Protein AF-A0A699JWP0-F1 (afdb_monomer)

Solvent-accessible surface area (backbone atoms only — not comparable to full-atom values): 8659 Å² total; per-residue (Å²): 135,82,83,77,82,77,81,66,91,82,67,43,68,72,47,62,58,72,50,73,49,65,47,101,84,66,49,80,44,78,50,69,56,70,77,42,72,46,79,80,71,81,72,71,51,63,46,48,42,80,78,42,78,66,90,86,49,74,76,39,78,45,62,34,33,34,37,40,42,71,63,50,96,63,89,74,68,65,31,35,47,49,54,63,52,99,86,53,94,68,84,60,68,75,56,58,63,45,81,43,80,45,81,46,63,41,92,61,88,76,94,69,72,56,68,57,51,35,41,34,36,76,84,77,73,40,77,43,86,40,57,72,84,78

Nearest PDB structures (foldseek):
  5jpm-assembly1_B  TM=4.748E-01  e=1.260E-01  Homo sapiens
  5jpn-assembly1_B  TM=4.583E-01  e=6.390E-02  Homo sapiens
  7b2m-assembly1_B  TM=4.921E-01  e=1.636E-01  Homo sapiens
  6ysq-assembly2_D  TM=4.053E-01  e=1.196E-01  Homo sapiens
  5jtw-assembly2_E  TM=4.517E-01  e=3.400E-01  Homo sapiens

Foldseek 3Di:
DDDDDPPDDPQQFPDKDKDWDADPVRDIDIDIDDTDGHDPDPPPQKAKDFPDDPDADAQDKDKTKIWIDGPDPDDADWKWKFAPDPDDRDTDTGGDTDIDIDIDHHHDDDDDWDARIWIARPVVRDIDRHDDTD

Sequence (134 aa):
MSPRPTKAEGNNFLGKLQITWHTNLGEPGRLQTQQIICNPRMKKEIDLKAVQVPPVILEKPFSVQLSLTNLTEKTLRPFEVWLSLSDSNEEKAVMISGLQRMNMISARLGIQKISGISVFDTMEQKTYDMLPDL

Mean predicted aligned error: 14.79 Å

pLDDT: mean 70.9, std 15.44, range [33.91, 93.94]

Structure (mmCIF, N/CA/C/O backbone):
data_AF-A0A699JWP0-F1
#
_entry.id   AF-A0A699JWP0-F1
#
loop_
_atom_site.group_PDB
_atom_site.id
_atom_site.type_symbol
_atom_site.label_atom_id
_atom_site.label_alt_id
_atom_site.label_comp_id
_atom_site.label_asym_id
_atom_site.label_entity_id
_atom_site.label_seq_id
_atom_site.pdbx_PDB_ins_code
_atom_site.Cartn_x
_atom_site.Cartn_y
_atom_site.Cartn_z
_atom_site.occupancy
_atom_site.B_iso_or_equiv
_atom_site.auth_seq_id
_atom_site.auth_comp_id
_atom_site.auth_asym_id
_atom_site.auth_atom_id
_atom_site.pdbx_PDB_model_num
ATOM 1 N N . MET A 1 1 ? -40.225 2.223 17.704 1.00 36.28 1 MET A N 1
ATOM 2 C CA . MET A 1 1 ? -39.030 1.950 16.875 1.00 36.28 1 MET A CA 1
ATOM 3 C C . MET A 1 1 ? -37.953 2.944 17.284 1.00 36.28 1 MET A C 1
ATOM 5 O O . MET A 1 1 ? -38.136 4.125 17.032 1.00 36.28 1 MET A O 1
ATOM 9 N N . SER A 1 2 ? -36.907 2.512 17.995 1.00 33.91 2 SER A N 1
ATOM 10 C CA . SER A 1 2 ? -35.801 3.413 18.365 1.00 33.91 2 SER A CA 1
ATOM 11 C C . SER A 1 2 ? -34.889 3.657 17.159 1.00 33.91 2 SER A C 1
ATOM 13 O O . SER A 1 2 ? -34.599 2.695 16.439 1.00 33.91 2 SER A O 1
ATOM 15 N N . PRO A 1 3 ? -34.421 4.895 16.923 1.00 39.25 3 PRO A N 1
ATOM 16 C CA . PRO A 1 3 ? -33.499 5.183 15.836 1.00 39.25 3 PRO A CA 1
ATOM 17 C C . PRO A 1 3 ? -32.140 4.534 16.126 1.00 39.25 3 PRO A C 1
ATOM 19 O O . PRO A 1 3 ? -31.611 4.619 17.236 1.00 39.25 3 PRO A O 1
ATOM 22 N N . ARG A 1 4 ? -31.577 3.854 15.121 1.00 35.81 4 ARG A N 1
ATOM 23 C CA . ARG A 1 4 ? -30.193 3.366 15.164 1.00 35.81 4 ARG A CA 1
ATOM 24 C C . ARG A 1 4 ? -29.263 4.585 15.160 1.00 35.81 4 ARG A C 1
ATOM 26 O O . ARG A 1 4 ? -29.455 5.446 14.304 1.00 35.81 4 ARG A O 1
ATOM 33 N N . PRO A 1 5 ? -28.265 4.677 16.053 1.00 40.25 5 PRO A N 1
ATOM 34 C CA . PRO A 1 5 ? -27.308 5.767 15.991 1.00 40.25 5 PRO A CA 1
ATOM 35 C C . PRO A 1 5 ? -26.426 5.585 14.754 1.00 40.25 5 PRO A C 1
ATOM 37 O O . PRO A 1 5 ? -25.629 4.650 14.662 1.00 40.25 5 PRO A O 1
ATOM 40 N N . THR A 1 6 ? -26.588 6.486 13.791 1.00 43.09 6 THR A N 1
ATOM 41 C CA . THR A 1 6 ? -25.628 6.737 12.719 1.00 43.09 6 THR A CA 1
ATOM 42 C C . THR A 1 6 ? -24.316 7.138 13.383 1.00 43.09 6 THR A C 1
ATOM 44 O O . THR A 1 6 ? -24.239 8.144 14.088 1.00 43.09 6 THR A O 1
ATOM 47 N N . LYS A 1 7 ? -23.295 6.293 13.235 1.00 44.38 7 LYS A N 1
ATOM 48 C CA . LYS A 1 7 ? -21.963 6.509 13.797 1.00 44.38 7 LYS A CA 1
ATOM 49 C C . LYS A 1 7 ? -21.383 7.779 13.171 1.00 44.38 7 LYS A C 1
ATOM 51 O O . LYS A 1 7 ? -21.047 7.779 11.994 1.00 44.38 7 LYS A O 1
ATOM 56 N N . ALA A 1 8 ? -21.322 8.850 13.958 1.00 44.53 8 ALA A N 1
ATOM 57 C CA . ALA A 1 8 ? -20.737 10.119 13.556 1.00 44.53 8 ALA A CA 1
ATOM 58 C C . ALA A 1 8 ? -19.242 9.930 13.2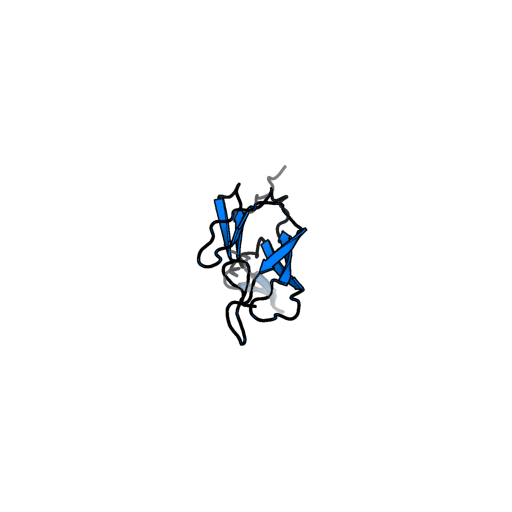51 1.00 44.53 8 ALA A C 1
ATOM 60 O O . ALA A 1 8 ? -18.465 9.527 14.123 1.00 44.53 8 ALA A O 1
ATOM 61 N N . GLU A 1 9 ? -18.853 10.210 12.010 1.00 52.75 9 GLU A N 1
ATOM 62 C CA . GLU A 1 9 ? -17.462 10.424 11.621 1.00 52.75 9 GLU A CA 1
ATOM 63 C C . GLU A 1 9 ? -16.921 11.616 12.420 1.00 52.75 9 GLU A C 1
ATOM 65 O O . GLU A 1 9 ? -17.407 12.735 12.290 1.00 52.75 9 GLU A O 1
ATOM 70 N N . GLY A 1 10 ? -15.958 11.361 13.310 1.00 51.34 10 GLY A N 1
ATOM 71 C CA . GLY A 1 10 ? -15.250 12.408 14.055 1.00 51.34 10 GLY A CA 1
ATOM 72 C C . GLY A 1 10 ? -15.068 12.154 15.551 1.00 51.34 10 GLY A C 1
ATOM 73 O O . GLY A 1 10 ? -14.246 12.822 16.172 1.00 51.34 10 GLY A O 1
ATOM 74 N N . ASN A 1 11 ? -15.765 11.183 16.155 1.00 56.22 11 ASN A N 1
ATOM 75 C CA . ASN A 1 11 ? -15.556 10.881 17.572 1.00 56.22 11 ASN A CA 1
ATOM 76 C C . ASN A 1 11 ? -14.536 9.746 17.753 1.00 56.22 11 ASN A C 1
ATOM 78 O O . ASN A 1 11 ? -14.872 8.569 17.637 1.00 56.22 11 ASN A O 1
ATOM 82 N N . ASN A 1 12 ? -13.293 10.106 18.081 1.00 66.75 12 ASN A N 1
ATOM 83 C CA . ASN A 1 12 ? -12.204 9.173 18.413 1.00 66.75 12 ASN A CA 1
ATOM 84 C C . ASN A 1 12 ? -12.432 8.427 19.746 1.00 66.75 12 ASN A C 1
ATOM 86 O O . ASN A 1 12 ? -11.575 7.676 20.202 1.00 66.75 12 ASN A O 1
ATOM 90 N N . PHE A 1 13 ? -13.574 8.626 20.4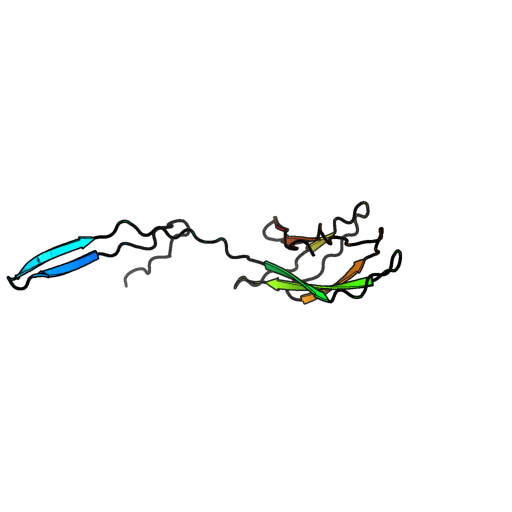02 1.00 76.75 13 PHE A N 1
ATOM 91 C CA . PHE A 1 13 ? -13.966 7.906 21.605 1.00 76.75 13 PHE A CA 1
ATOM 92 C C . PHE A 1 13 ? -14.346 6.453 21.282 1.00 76.75 13 PHE A C 1
ATOM 94 O O . PHE A 1 13 ? -15.395 6.184 20.697 1.00 76.75 13 PHE A O 1
ATOM 101 N N . LEU A 1 14 ? -13.508 5.503 21.702 1.00 77.31 14 LEU A N 1
ATOM 102 C CA . LEU A 1 14 ? -13.796 4.071 21.585 1.00 77.31 14 LEU A CA 1
ATOM 103 C C . LEU A 1 14 ? -14.715 3.582 22.712 1.00 77.31 14 LEU A C 1
ATOM 105 O O . LEU A 1 14 ? -15.502 2.660 22.515 1.00 77.31 14 LEU A O 1
ATOM 109 N N . GLY A 1 15 ? -14.620 4.195 23.894 1.00 81.44 15 GLY A N 1
ATOM 110 C CA . GLY A 1 15 ? -15.408 3.813 25.061 1.00 81.44 15 GLY A CA 1
ATOM 111 C C . GLY A 1 15 ? -14.707 4.108 26.383 1.00 81.44 15 GLY A C 1
ATOM 112 O O . GLY A 1 15 ? -13.636 4.708 26.433 1.00 81.44 15 GLY A O 1
ATOM 113 N N . LYS A 1 16 ? -15.316 3.656 27.478 1.00 88.44 16 LYS A N 1
ATOM 114 C CA . LYS A 1 16 ? -14.702 3.578 28.809 1.00 88.44 16 LYS A CA 1
ATOM 115 C C . LYS A 1 16 ? -15.089 2.244 29.433 1.00 88.44 16 LYS A C 1
ATOM 117 O O . LYS A 1 16 ? -16.237 1.824 29.288 1.00 88.44 16 LYS A O 1
ATOM 122 N N . LEU A 1 17 ? -14.160 1.589 30.120 1.00 87.38 17 LEU A N 1
ATOM 123 C CA . LEU A 1 17 ? -14.471 0.382 30.871 1.00 87.38 17 LEU A CA 1
ATOM 124 C C . LEU A 1 17 ? -14.928 0.786 32.271 1.00 87.38 17 LEU A C 1
ATOM 126 O O . LEU A 1 17 ? -14.276 1.578 32.954 1.00 87.38 17 LEU A O 1
ATOM 130 N N . GLN A 1 18 ? -16.063 0.246 32.693 1.00 91.19 18 GLN A N 1
ATOM 131 C CA . GLN A 1 18 ? -16.593 0.452 34.029 1.00 91.19 18 GLN A CA 1
ATOM 132 C C . GLN A 1 18 ? -16.964 -0.897 34.625 1.00 91.19 18 GLN A C 1
ATOM 134 O O . GLN A 1 18 ? -17.743 -1.643 34.040 1.00 91.19 18 GLN A O 1
ATOM 139 N N . ILE A 1 19 ? -16.409 -1.179 35.795 1.00 91.81 19 ILE A N 1
ATOM 140 C CA . ILE A 1 19 ? -16.622 -2.411 36.538 1.00 91.81 19 ILE A CA 1
ATOM 141 C C . ILE A 1 19 ? -17.283 -2.034 37.860 1.00 91.81 19 ILE A C 1
ATOM 143 O O . ILE A 1 19 ? -16.809 -1.146 38.569 1.00 91.81 19 ILE A O 1
ATOM 147 N N . THR A 1 20 ? -18.381 -2.705 38.181 1.00 92.06 20 THR A N 1
ATOM 148 C CA . THR A 1 20 ? -19.039 -2.642 39.488 1.00 92.06 20 THR A CA 1
ATOM 149 C C . THR A 1 20 ? -19.089 -4.043 40.062 1.00 92.06 20 THR A C 1
ATOM 151 O O . THR A 1 20 ? -19.472 -4.973 39.354 1.00 92.06 20 THR A O 1
ATOM 154 N N . TRP A 1 21 ? -18.716 -4.203 41.323 1.00 90.12 21 TRP A N 1
ATOM 155 C CA . TRP A 1 21 ? -18.767 -5.487 42.016 1.00 90.12 21 TRP A CA 1
ATOM 156 C C . TRP A 1 21 ? -19.302 -5.300 43.431 1.00 90.12 21 TRP A C 1
ATOM 158 O O . TRP A 1 21 ? -19.397 -4.178 43.919 1.00 90.12 21 TRP A O 1
ATOM 168 N N . HIS A 1 22 ? -19.629 -6.409 44.083 1.00 93.94 22 HIS A N 1
ATOM 169 C CA . HIS A 1 22 ? -19.888 -6.435 45.517 1.00 93.94 22 HIS A CA 1
ATOM 170 C C . HIS A 1 22 ? -18.716 -7.133 46.200 1.00 93.94 22 HIS A C 1
ATOM 172 O O . HIS A 1 22 ? -18.194 -8.122 45.680 1.00 93.94 22 HIS A O 1
ATOM 178 N N . THR A 1 23 ? -18.259 -6.598 47.326 1.00 84.62 23 THR A N 1
ATOM 179 C CA . THR A 1 23 ? -17.273 -7.283 48.166 1.00 84.62 23 THR A CA 1
ATOM 180 C C . THR A 1 23 ? -17.922 -8.481 48.863 1.00 84.62 23 THR A C 1
ATOM 182 O O . THR A 1 23 ? -19.145 -8.620 48.885 1.00 84.62 23 THR A O 1
ATOM 185 N N . ASN A 1 24 ? -17.116 -9.337 49.495 1.00 87.38 24 ASN A N 1
ATOM 186 C CA . ASN A 1 24 ? -17.622 -10.472 50.280 1.00 87.38 24 ASN A CA 1
ATOM 187 C C . ASN A 1 24 ? -18.532 -10.046 51.456 1.00 87.38 24 ASN A C 1
ATOM 189 O O . ASN A 1 24 ? -19.217 -10.889 52.024 1.00 87.38 24 ASN A O 1
ATOM 193 N N . LEU A 1 25 ? -18.542 -8.753 51.813 1.00 85.69 25 LEU A N 1
ATOM 194 C CA . LEU A 1 25 ? -19.403 -8.146 52.835 1.00 85.69 25 LEU A CA 1
ATOM 195 C C . LEU A 1 25 ? -20.589 -7.362 52.236 1.00 85.69 25 LEU A C 1
ATOM 197 O O . LEU A 1 25 ? -21.311 -6.688 52.962 1.00 85.69 25 LEU A O 1
ATOM 201 N N . GLY A 1 26 ? -20.805 -7.444 50.918 1.00 87.81 26 GLY A N 1
ATOM 202 C CA . GLY A 1 26 ? -21.933 -6.815 50.226 1.00 87.81 26 GLY A CA 1
ATOM 203 C C . GLY A 1 26 ? -21.745 -5.334 49.890 1.00 87.81 26 GLY A C 1
ATOM 204 O O . GLY A 1 26 ? -22.653 -4.725 49.329 1.00 87.81 26 GLY A O 1
ATOM 205 N N . GLU A 1 27 ? -20.583 -4.745 50.179 1.00 93.62 27 GLU A N 1
ATOM 206 C CA . GLU A 1 27 ? -20.323 -3.342 49.854 1.00 93.62 27 GLU A CA 1
ATOM 207 C C . GLU A 1 27 ? -20.100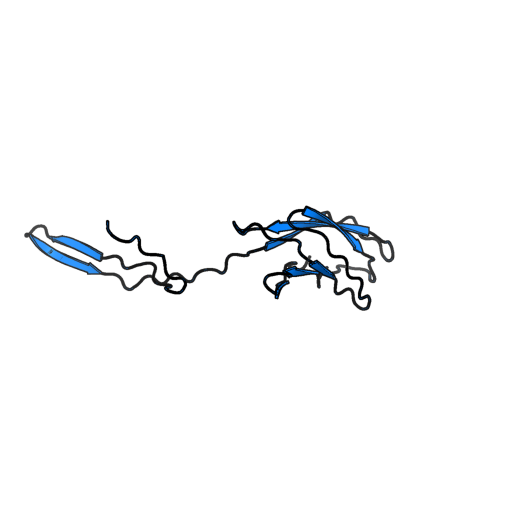 -3.160 48.344 1.00 93.62 27 GLU A C 1
ATOM 209 O O . GLU A 1 27 ? -19.349 -3.932 47.733 1.00 93.62 27 GLU A O 1
ATOM 214 N N . PRO A 1 28 ? -20.716 -2.145 47.717 1.00 91.88 28 PRO A N 1
ATOM 215 C CA . PRO A 1 28 ? -20.546 -1.893 46.296 1.00 91.88 28 PRO A CA 1
ATOM 216 C C . PRO A 1 28 ? -19.188 -1.238 46.003 1.00 91.88 28 PRO A C 1
ATOM 218 O O . PRO A 1 28 ? -18.891 -0.136 46.461 1.00 91.88 28 PRO A O 1
ATOM 221 N N . GLY A 1 29 ? -18.375 -1.896 45.177 1.00 90.69 29 GLY A N 1
ATOM 222 C CA . GLY A 1 29 ? -17.140 -1.363 44.605 1.00 90.69 29 GLY A CA 1
ATOM 223 C C . GLY A 1 29 ? -17.339 -0.885 43.165 1.00 90.69 29 GLY A C 1
ATOM 224 O O . GLY A 1 29 ? -18.125 -1.462 42.409 1.00 90.69 29 GLY A O 1
ATOM 225 N N . ARG A 1 30 ? -16.616 0.168 42.762 1.00 92.19 30 ARG A N 1
ATOM 226 C CA . ARG A 1 30 ? -16.656 0.709 41.395 1.00 92.19 30 ARG A CA 1
ATOM 227 C C . ARG A 1 30 ? -15.265 1.100 40.915 1.00 92.19 30 ARG A C 1
ATOM 229 O O . ARG A 1 30 ? -14.623 1.961 41.506 1.00 92.19 30 ARG A O 1
ATOM 236 N N . LEU A 1 31 ? -14.851 0.539 39.785 1.00 91.50 31 LEU A N 1
ATOM 237 C CA . LEU A 1 31 ? -13.645 0.940 39.066 1.00 91.50 31 LEU A CA 1
ATOM 238 C C . LEU A 1 31 ? -14.030 1.444 37.685 1.00 91.50 31 LEU A C 1
ATOM 240 O O . LEU A 1 31 ? -14.813 0.818 36.973 1.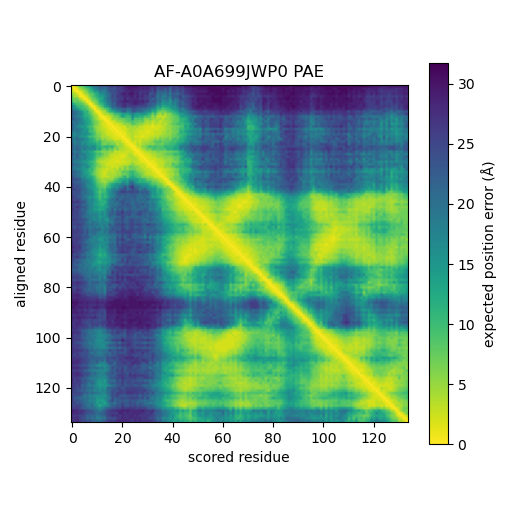00 91.50 31 LEU A O 1
ATOM 244 N N . GLN A 1 32 ? -13.485 2.591 37.302 1.00 91.19 32 GLN A N 1
ATOM 245 C CA . GLN A 1 32 ? -13.698 3.159 35.982 1.00 91.19 32 GLN A CA 1
ATOM 246 C C . GLN A 1 32 ? -12.352 3.521 35.374 1.00 91.19 32 GLN A C 1
ATOM 248 O O . GLN A 1 32 ? -11.528 4.160 36.024 1.00 91.19 32 GLN A O 1
ATOM 253 N N . THR A 1 33 ? -12.145 3.141 34.118 1.00 87.88 33 THR A N 1
ATOM 254 C CA . THR A 1 33 ? -10.989 3.604 33.355 1.00 87.88 33 THR A CA 1
ATOM 255 C C . THR A 1 33 ? -11.234 5.008 32.813 1.00 87.88 33 THR A C 1
ATOM 257 O O . THR A 1 33 ? -12.370 5.485 32.702 1.00 87.88 33 THR A O 1
ATOM 260 N N . GLN A 1 34 ? -10.151 5.663 32.405 1.00 88.12 34 GLN A N 1
ATOM 261 C CA . GLN A 1 34 ? -10.245 6.840 31.550 1.00 88.12 34 GLN A CA 1
ATOM 262 C C . GLN A 1 34 ? -10.821 6.464 30.173 1.00 88.12 34 GLN A C 1
ATOM 264 O O . GLN A 1 34 ? -10.978 5.282 29.840 1.00 88.12 34 GLN A O 1
ATOM 269 N N . GLN A 1 35 ? -11.182 7.484 29.394 1.00 85.56 35 GLN A N 1
ATOM 270 C CA . GLN A 1 35 ? -11.704 7.307 28.044 1.00 85.56 35 GLN A CA 1
ATOM 271 C C . GLN A 1 35 ? -10.628 6.692 27.146 1.00 85.56 35 GLN A C 1
ATOM 273 O O . GLN A 1 35 ? -9.505 7.185 27.079 1.00 85.56 35 GLN A O 1
ATOM 278 N N . ILE A 1 36 ? -10.981 5.619 26.445 1.00 82.38 36 ILE A N 1
ATOM 279 C CA . ILE A 1 36 ? -10.115 5.002 25.451 1.00 82.38 36 ILE A CA 1
ATOM 280 C C . ILE A 1 36 ? -10.299 5.788 24.161 1.00 82.38 36 ILE A C 1
ATOM 282 O O . ILE A 1 36 ? -11.380 5.786 23.566 1.00 82.38 36 ILE A O 1
ATOM 286 N N . ILE A 1 37 ? -9.242 6.476 23.750 1.00 81.44 37 ILE A N 1
ATOM 287 C CA . ILE A 1 37 ? -9.200 7.213 22.493 1.00 81.44 37 ILE A CA 1
ATOM 288 C C . ILE A 1 37 ? -8.606 6.277 21.439 1.00 81.44 37 ILE A C 1
ATOM 290 O O . ILE A 1 37 ? -7.507 5.751 21.606 1.00 81.44 37 ILE A O 1
ATOM 294 N N . CYS A 1 38 ? -9.350 6.031 20.367 1.00 69.88 38 CYS A N 1
ATOM 295 C CA . CYS A 1 38 ? -8.849 5.359 19.182 1.00 69.88 38 CYS A CA 1
ATOM 296 C C . CYS A 1 38 ? -8.395 6.425 18.194 1.00 69.88 38 CYS A C 1
ATOM 298 O O . CYS A 1 38 ? -9.212 7.209 17.720 1.00 69.88 38 CYS A O 1
ATOM 300 N N . ASN A 1 39 ? -7.109 6.434 17.854 1.00 70.19 39 ASN A N 1
ATOM 301 C CA . ASN A 1 39 ? -6.645 7.196 16.705 1.00 70.19 39 ASN A CA 1
ATOM 302 C C . ASN A 1 39 ? -6.994 6.374 15.462 1.00 70.19 39 ASN A C 1
ATOM 304 O O . ASN A 1 39 ? -6.383 5.314 15.269 1.00 70.19 39 ASN A O 1
ATOM 308 N N . PRO A 1 40 ? -7.959 6.802 14.628 1.00 60.75 40 PRO A N 1
ATOM 309 C CA . PRO A 1 40 ? -8.213 6.119 13.377 1.00 60.75 40 PRO A CA 1
ATOM 310 C C . PRO A 1 40 ? -6.932 6.210 12.555 1.00 60.75 40 PRO A C 1
ATOM 312 O O . PRO A 1 40 ? -6.523 7.283 12.116 1.00 60.75 40 PRO A O 1
ATOM 315 N N . ARG A 1 41 ? -6.253 5.073 12.377 1.00 60.38 41 ARG A N 1
ATOM 316 C CA . ARG A 1 41 ? -5.201 4.988 11.369 1.00 60.38 41 ARG A CA 1
ATOM 317 C C . ARG A 1 41 ? -5.897 5.230 10.041 1.00 60.38 41 ARG A C 1
ATOM 319 O O . ARG A 1 41 ? -6.838 4.502 9.720 1.00 60.38 41 ARG A O 1
ATOM 326 N N . MET A 1 42 ? -5.468 6.256 9.310 1.00 59.78 42 MET A N 1
ATOM 327 C CA . MET A 1 42 ? -5.928 6.469 7.944 1.00 59.78 42 MET A CA 1
ATOM 328 C C . MET A 1 42 ? -5.738 5.153 7.195 1.00 59.78 42 MET A C 1
ATOM 330 O O . MET A 1 42 ? -4.620 4.643 7.092 1.00 59.78 42 MET A O 1
ATOM 334 N N . LYS A 1 43 ? -6.843 4.540 6.769 1.00 65.69 43 LYS A N 1
ATOM 335 C CA . LYS A 1 43 ? -6.763 3.326 5.965 1.00 65.69 43 LYS A CA 1
ATOM 336 C C . LYS A 1 43 ? -6.127 3.729 4.641 1.00 65.69 43 LYS A C 1
ATOM 338 O O . LYS A 1 43 ? -6.580 4.686 4.022 1.00 65.69 43 LYS A O 1
ATOM 343 N N . LYS A 1 44 ? -5.072 3.024 4.224 1.00 73.06 44 LYS A N 1
ATOM 344 C CA . LYS A 1 44 ? -4.529 3.165 2.870 1.00 73.06 44 LYS A CA 1
ATOM 345 C C . LYS A 1 44 ? -5.662 2.812 1.906 1.00 73.06 44 LYS A C 1
ATOM 347 O O . LYS A 1 44 ? -6.165 1.696 1.959 1.00 73.06 44 LYS A O 1
ATOM 352 N N . GLU A 1 45 ? -6.111 3.779 1.116 1.00 76.81 45 GLU A N 1
ATOM 353 C CA . GLU A 1 45 ? -7.284 3.625 0.243 1.00 76.81 45 GLU A CA 1
ATOM 354 C C . GLU A 1 45 ? -6.930 2.879 -1.047 1.00 76.81 45 GLU A C 1
ATOM 356 O O . GLU A 1 45 ? -7.728 2.100 -1.561 1.00 76.81 45 GLU A O 1
ATOM 361 N N . ILE A 1 46 ? -5.711 3.068 -1.546 1.00 77.94 46 ILE A N 1
ATOM 362 C CA . ILE A 1 46 ? -5.239 2.470 -2.791 1.00 77.94 46 ILE A CA 1
ATOM 363 C C . ILE A 1 46 ? -3.783 2.033 -2.608 1.00 77.94 46 ILE A C 1
ATOM 365 O O . ILE A 1 46 ? -3.010 2.683 -1.903 1.00 77.94 46 ILE A O 1
ATOM 369 N N . ASP A 1 47 ? -3.413 0.907 -3.209 1.00 80.25 47 ASP A N 1
ATOM 370 C CA . ASP A 1 47 ? -2.089 0.298 -3.131 1.00 80.25 47 ASP A CA 1
ATOM 371 C C . ASP A 1 47 ? -1.523 0.059 -4.533 1.00 80.25 47 ASP A C 1
ATOM 373 O O . ASP A 1 47 ? -2.113 -0.676 -5.319 1.00 80.25 47 ASP A O 1
ATOM 377 N N . LEU A 1 48 ? -0.376 0.664 -4.844 1.00 78.19 48 LEU A N 1
ATOM 378 C CA . LEU A 1 48 ? 0.363 0.437 -6.084 1.00 78.19 48 LEU A CA 1
ATOM 379 C C . LEU A 1 48 ? 1.636 -0.353 -5.776 1.00 78.19 48 LEU A C 1
ATOM 381 O O . LEU A 1 48 ? 2.401 0.018 -4.887 1.00 78.19 48 LEU A O 1
ATOM 385 N N . LYS A 1 49 ? 1.876 -1.438 -6.513 1.00 80.00 49 LYS A N 1
ATOM 386 C CA . LYS A 1 49 ? 3.045 -2.309 -6.323 1.00 80.00 49 LYS A CA 1
ATOM 387 C C . LYS A 1 49 ? 3.709 -2.653 -7.644 1.00 80.00 49 LYS A C 1
ATOM 389 O O . LYS A 1 49 ? 3.018 -2.971 -8.607 1.00 80.00 49 LYS A O 1
ATOM 394 N N . ALA A 1 50 ? 5.038 -2.687 -7.669 1.00 80.94 50 ALA A N 1
ATOM 395 C CA . ALA A 1 50 ? 5.771 -3.325 -8.755 1.00 80.94 50 ALA A CA 1
ATOM 396 C C . ALA A 1 50 ? 5.707 -4.848 -8.585 1.00 80.94 50 ALA A C 1
ATOM 398 O O . ALA A 1 50 ? 6.224 -5.401 -7.619 1.00 80.94 50 ALA A O 1
ATOM 399 N N . VAL A 1 51 ? 5.034 -5.521 -9.514 1.00 84.38 51 VAL A N 1
ATOM 400 C CA . VAL A 1 51 ? 4.887 -6.984 -9.525 1.00 84.38 51 VAL A CA 1
ATOM 401 C C . VAL A 1 51 ? 6.117 -7.636 -10.139 1.00 84.38 51 VAL A C 1
ATOM 403 O O . VAL A 1 51 ? 6.572 -8.678 -9.675 1.00 84.38 51 VAL A O 1
ATOM 406 N N . GLN A 1 52 ? 6.656 -7.025 -11.194 1.00 82.50 52 GLN A N 1
ATOM 407 C CA . GLN A 1 52 ? 7.796 -7.563 -11.918 1.00 82.50 52 GLN A CA 1
ATOM 408 C C . GLN A 1 52 ? 8.670 -6.434 -12.452 1.00 82.50 52 GLN A C 1
ATOM 410 O O . GLN A 1 52 ? 8.213 -5.612 -13.249 1.00 82.50 52 GLN A O 1
ATOM 415 N N . VAL A 1 53 ? 9.941 -6.451 -12.046 1.00 83.31 53 VAL A N 1
ATOM 416 C CA . VAL A 1 53 ? 10.999 -5.610 -12.608 1.00 83.31 53 VAL A CA 1
ATOM 417 C C . VAL A 1 53 ? 12.010 -6.528 -13.294 1.00 83.31 53 VAL A C 1
ATOM 419 O O . VAL A 1 53 ? 12.642 -7.341 -12.616 1.00 83.31 53 VAL A O 1
ATOM 422 N N . PRO A 1 54 ? 12.136 -6.478 -14.630 1.00 84.62 54 PRO A N 1
ATOM 423 C CA . PRO A 1 54 ? 13.136 -7.264 -15.342 1.00 84.62 54 PRO A CA 1
ATOM 424 C C . PRO A 1 54 ? 14.555 -6.733 -15.065 1.00 84.62 54 PRO A C 1
ATOM 426 O O . PRO A 1 54 ? 14.710 -5.585 -14.643 1.00 84.62 54 PRO A O 1
ATOM 429 N N . PRO A 1 55 ? 15.604 -7.529 -15.341 1.00 82.62 55 PRO A N 1
ATOM 430 C CA . PRO A 1 55 ? 16.983 -7.061 -15.263 1.00 82.62 55 PRO A CA 1
ATOM 431 C C . PRO A 1 55 ? 17.186 -5.827 -16.144 1.00 82.62 55 PRO A C 1
ATOM 433 O O . PRO A 1 55 ? 16.903 -5.847 -17.344 1.00 82.62 55 PRO A O 1
ATOM 436 N N . VAL A 1 56 ? 17.673 -4.752 -15.534 1.00 82.50 56 VAL A N 1
ATOM 437 C CA . VAL A 1 56 ? 17.838 -3.461 -16.195 1.00 82.50 56 VAL A CA 1
ATOM 438 C C . VAL A 1 56 ? 19.206 -3.399 -16.865 1.00 82.50 56 VAL A C 1
ATOM 440 O O . VAL A 1 56 ? 20.233 -3.613 -16.221 1.00 82.50 56 VAL A O 1
ATOM 443 N N . ILE A 1 57 ? 19.221 -3.091 -18.162 1.00 83.94 57 ILE A N 1
ATOM 444 C CA . ILE A 1 57 ? 20.443 -2.827 -18.927 1.00 83.94 57 ILE A CA 1
ATOM 445 C C . ILE A 1 57 ? 20.470 -1.335 -19.260 1.00 83.94 57 ILE A C 1
ATOM 447 O O . ILE A 1 57 ? 19.449 -0.765 -19.647 1.00 83.94 57 ILE A O 1
ATOM 451 N N . LEU A 1 58 ? 21.639 -0.711 -19.108 1.00 85.50 58 LEU A N 1
ATOM 452 C CA . LEU A 1 58 ? 21.849 0.702 -19.420 1.00 85.50 58 LEU A CA 1
ATOM 453 C C . LEU A 1 58 ? 21.379 1.027 -20.845 1.00 85.50 58 LEU A C 1
ATOM 455 O O . LEU A 1 58 ? 21.666 0.263 -21.768 1.00 85.50 58 LEU A O 1
ATOM 459 N N . GLU A 1 59 ? 20.652 2.140 -20.994 1.00 84.75 59 GLU A N 1
ATOM 460 C CA . GLU A 1 59 ? 20.154 2.659 -22.279 1.00 84.75 59 GLU A CA 1
ATOM 461 C C . GLU A 1 59 ? 19.269 1.689 -23.084 1.00 84.75 59 GLU A C 1
ATOM 463 O O . GLU A 1 59 ? 18.929 1.957 -24.236 1.00 84.75 59 GLU A O 1
ATOM 468 N N . LYS A 1 60 ? 18.827 0.577 -22.483 1.00 84.44 60 LYS A N 1
ATOM 469 C CA . LYS A 1 60 ? 17.858 -0.331 -23.099 1.00 84.44 60 LYS A CA 1
ATOM 470 C C . LYS A 1 60 ? 16.482 -0.158 -22.465 1.00 84.44 60 LYS A C 1
ATOM 472 O O . LYS A 1 60 ? 16.382 -0.123 -21.236 1.00 84.44 60 LYS A O 1
ATOM 477 N N . PRO A 1 61 ? 15.414 -0.089 -23.278 1.00 84.69 61 PRO A N 1
ATOM 478 C CA . PRO A 1 61 ? 14.063 -0.032 -22.756 1.00 84.69 61 PRO A CA 1
ATOM 479 C C . PRO A 1 61 ? 13.689 -1.357 -22.091 1.00 84.69 61 PRO A C 1
ATOM 481 O O . PRO A 1 61 ? 13.961 -2.437 -22.618 1.00 84.69 61 PRO A O 1
ATOM 484 N N . PHE A 1 62 ? 13.030 -1.266 -20.943 1.00 83.88 62 PHE A N 1
ATOM 485 C CA . PHE A 1 62 ? 12.496 -2.402 -20.208 1.00 83.88 62 PHE A CA 1
ATOM 486 C C . PHE A 1 62 ? 11.089 -2.092 -19.697 1.00 83.88 62 PHE A C 1
ATOM 488 O O . PHE A 1 62 ? 10.757 -0.943 -19.407 1.00 83.88 62 PHE A O 1
ATOM 495 N N . SER A 1 63 ? 10.248 -3.122 -19.601 1.00 84.56 63 SER A N 1
ATOM 496 C CA . SER A 1 63 ? 8.863 -2.975 -19.152 1.00 84.56 63 SER A CA 1
ATOM 497 C C . SER A 1 63 ? 8.706 -3.451 -17.711 1.00 84.56 63 SER A C 1
ATOM 499 O O . SER A 1 63 ? 8.938 -4.624 -17.422 1.00 84.56 63 SER A O 1
ATOM 501 N N . VAL A 1 64 ? 8.259 -2.570 -16.819 1.00 83.69 64 VAL A N 1
ATOM 502 C CA . VAL A 1 64 ? 7.868 -2.915 -15.447 1.00 83.69 64 VAL A CA 1
ATOM 503 C C . VAL A 1 64 ? 6.370 -3.158 -15.382 1.00 83.69 64 VAL A C 1
ATOM 505 O O . VAL A 1 64 ? 5.578 -2.438 -15.994 1.00 83.69 64 VAL A O 1
ATOM 508 N N . GLN A 1 65 ? 5.985 -4.197 -14.645 1.00 83.38 65 GLN A N 1
ATOM 509 C CA . GLN A 1 65 ? 4.588 -4.499 -14.365 1.00 83.38 65 GLN A CA 1
ATOM 510 C C . GLN A 1 65 ? 4.192 -3.917 -13.013 1.00 83.38 65 GLN A C 1
ATOM 512 O O . GLN A 1 65 ? 4.788 -4.254 -11.990 1.00 83.38 65 GLN A O 1
ATOM 517 N N . LEU A 1 66 ? 3.169 -3.071 -13.015 1.00 80.62 66 LEU A N 1
ATOM 518 C CA . LEU A 1 66 ? 2.607 -2.418 -11.842 1.00 80.62 66 LEU A CA 1
ATOM 519 C C . LEU A 1 66 ? 1.200 -2.963 -11.585 1.00 80.62 66 LEU A C 1
ATOM 521 O O . LEU A 1 66 ? 0.409 -3.081 -12.513 1.00 80.62 66 LEU A O 1
ATOM 525 N N . SER A 1 67 ? 0.874 -3.282 -10.338 1.00 81.81 67 SER A N 1
ATOM 526 C CA . SER A 1 67 ? -0.472 -3.666 -9.910 1.00 81.81 67 SER A CA 1
ATOM 527 C C . SER A 1 67 ? -1.050 -2.563 -9.046 1.00 81.81 67 SER A C 1
ATOM 529 O O . SER A 1 67 ? -0.501 -2.265 -7.985 1.00 81.81 67 SER A O 1
ATOM 531 N N . LEU A 1 68 ? -2.170 -1.999 -9.490 1.00 79.75 68 LEU A N 1
ATOM 532 C CA . LEU A 1 68 ? -2.974 -1.068 -8.709 1.00 79.75 68 LEU A CA 1
ATOM 533 C C . LEU A 1 68 ? -4.116 -1.837 -8.043 1.00 79.75 68 LEU A C 1
ATOM 535 O O . LEU A 1 68 ? -4.900 -2.487 -8.731 1.00 79.75 68 LEU A O 1
ATOM 539 N N . THR A 1 69 ? -4.236 -1.742 -6.725 1.00 78.38 69 THR A N 1
ATOM 540 C CA . THR A 1 69 ? -5.264 -2.420 -5.934 1.00 78.38 69 THR A CA 1
ATOM 541 C C . THR A 1 69 ? -6.055 -1.388 -5.149 1.00 78.38 69 THR A C 1
ATOM 543 O O . THR A 1 69 ? -5.505 -0.652 -4.333 1.00 78.38 69 THR A O 1
ATOM 546 N N . ASN A 1 70 ? -7.364 -1.353 -5.374 1.00 77.81 70 ASN A N 1
ATOM 547 C CA . ASN A 1 70 ? -8.283 -0.587 -4.545 1.00 77.81 70 ASN A CA 1
ATOM 548 C C . ASN A 1 70 ? -8.491 -1.322 -3.209 1.00 77.81 70 ASN A C 1
ATOM 550 O O . ASN A 1 70 ? -8.908 -2.479 -3.205 1.00 77.81 70 ASN A O 1
ATOM 554 N N . LEU A 1 71 ? 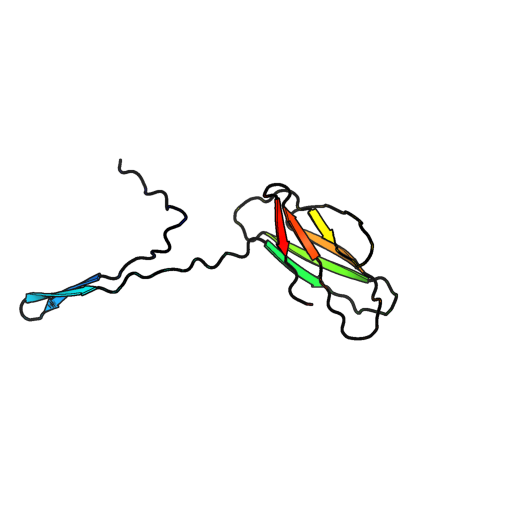-8.188 -0.661 -2.091 1.00 78.06 71 LEU A N 1
ATOM 555 C CA . LEU A 1 71 ? -8.365 -1.189 -0.733 1.00 78.06 71 LEU A CA 1
ATOM 556 C C . LEU A 1 71 ? -9.642 -0.667 -0.054 1.00 78.06 71 LEU A C 1
ATOM 558 O O . LEU A 1 71 ? -9.913 -0.997 1.103 1.00 78.06 71 LEU A O 1
ATOM 562 N N . THR A 1 72 ? -10.421 0.159 -0.747 1.00 71.56 72 THR A N 1
ATOM 563 C CA . THR A 1 72 ? -11.724 0.631 -0.281 1.00 71.56 72 THR A CA 1
ATOM 564 C C . THR A 1 72 ? -12.842 -0.314 -0.720 1.00 71.56 72 THR A C 1
ATOM 566 O O . THR A 1 72 ? -12.758 -0.988 -1.743 1.00 71.56 72 THR A O 1
ATOM 569 N N . GLU A 1 73 ? -13.939 -0.320 0.035 1.00 65.44 73 GLU A N 1
ATOM 570 C CA . GLU A 1 73 ? -15.179 -1.020 -0.337 1.00 65.44 73 GLU A CA 1
ATOM 571 C C . GLU A 1 73 ? -15.975 -0.259 -1.418 1.00 65.44 73 GLU A C 1
ATOM 573 O O . GLU A 1 73 ? -17.020 -0.720 -1.875 1.00 65.44 73 GLU A O 1
ATOM 578 N N . LYS A 1 74 ? -15.496 0.923 -1.831 1.00 68.38 74 LYS A N 1
ATOM 579 C CA . LYS A 1 74 ? -16.128 1.753 -2.855 1.00 68.38 74 LYS A CA 1
ATOM 580 C C . LYS A 1 74 ? -15.689 1.285 -4.240 1.00 68.38 74 LYS A C 1
ATOM 582 O O . LYS A 1 74 ? -14.512 1.017 -4.476 1.00 68.38 74 LYS A O 1
ATOM 587 N N . THR A 1 75 ? -16.614 1.259 -5.196 1.00 60.44 75 THR A N 1
ATOM 588 C CA . THR A 1 75 ? -16.270 1.117 -6.615 1.00 60.44 75 THR A CA 1
ATOM 589 C C . THR A 1 75 ? -15.636 2.416 -7.101 1.00 60.44 75 THR A C 1
ATOM 591 O O . THR A 1 75 ? -16.343 3.379 -7.401 1.00 60.44 75 THR A O 1
ATOM 594 N N . LEU A 1 76 ? -14.307 2.456 -7.151 1.00 62.25 76 LEU A N 1
ATOM 595 C CA . LEU A 1 76 ? -13.583 3.590 -7.715 1.00 62.25 76 LEU A CA 1
ATOM 596 C C . LEU A 1 76 ? -13.745 3.590 -9.252 1.00 62.25 76 LEU A C 1
ATOM 598 O O . LEU A 1 76 ? -13.844 2.528 -9.874 1.00 62.25 76 LEU A O 1
ATOM 602 N N . ARG A 1 77 ? -13.876 4.781 -9.849 1.00 62.41 77 ARG A N 1
ATOM 603 C CA . ARG A 1 77 ? -14.028 5.037 -11.302 1.00 62.41 77 ARG A CA 1
ATOM 604 C C . ARG A 1 77 ? -12.638 5.309 -11.933 1.00 62.41 77 ARG A C 1
ATOM 606 O O . ARG A 1 77 ? -11.671 5.355 -11.183 1.00 62.41 77 ARG A O 1
ATOM 613 N N . PRO A 1 78 ? -12.485 5.351 -13.279 1.00 63.12 78 PRO A N 1
ATOM 614 C CA . PRO A 1 78 ? -11.179 5.208 -13.936 1.00 63.12 78 PRO A CA 1
ATOM 615 C C . PRO A 1 78 ? -10.155 6.213 -13.400 1.00 63.12 78 PRO A C 1
ATOM 617 O O . PRO A 1 78 ? -10.424 7.409 -13.414 1.00 63.12 78 PRO A O 1
ATOM 620 N N . PHE A 1 79 ? -9.010 5.722 -12.923 1.00 63.75 79 PHE A N 1
ATOM 621 C CA . PHE A 1 79 ? -7.916 6.570 -12.453 1.00 63.75 79 PHE A CA 1
ATOM 622 C C . PHE A 1 79 ? -7.037 7.039 -13.606 1.00 63.75 79 PHE A C 1
ATOM 624 O O . PHE A 1 79 ? -6.840 6.312 -14.586 1.00 63.75 79 PHE A O 1
ATOM 631 N N . GLU A 1 80 ? -6.447 8.217 -13.432 1.00 59.25 80 GLU A N 1
ATOM 632 C CA . GLU A 1 80 ? -5.371 8.715 -14.282 1.00 59.25 80 GLU A CA 1
ATOM 633 C C . GLU A 1 80 ? -4.039 8.463 -13.573 1.00 59.25 80 GLU A C 1
ATOM 635 O O . GLU A 1 80 ? -3.884 8.763 -12.389 1.00 59.25 80 GLU A O 1
ATOM 640 N N . VAL A 1 81 ? -3.080 7.855 -14.271 1.00 57.81 81 VAL A N 1
ATOM 641 C CA . VAL A 1 81 ? -1.734 7.634 -13.732 1.00 57.81 81 VAL A CA 1
ATOM 642 C C . VAL A 1 81 ? -0.822 8.680 -14.345 1.00 57.81 81 VAL A C 1
ATOM 644 O O . VAL A 1 81 ? -0.674 8.725 -15.567 1.00 57.81 81 VAL A O 1
ATOM 647 N N . TRP A 1 82 ? -0.212 9.500 -13.493 1.00 53.69 82 TRP A N 1
ATOM 648 C CA . TRP A 1 82 ? 0.744 10.516 -13.913 1.00 53.69 82 TRP A CA 1
ATOM 649 C C . TRP A 1 82 ? 2.157 9.988 -13.715 1.00 53.69 82 TRP A C 1
ATOM 651 O O . TRP A 1 82 ? 2.483 9.377 -12.693 1.00 53.69 82 TRP A O 1
ATOM 661 N N . LEU A 1 83 ? 2.996 10.226 -14.717 1.00 51.75 83 LEU A N 1
ATOM 662 C CA . LEU A 1 83 ? 4.399 9.850 -14.699 1.00 51.75 83 LEU A CA 1
ATOM 663 C C . LEU A 1 83 ? 5.229 11.119 -14.802 1.00 51.75 83 LEU A C 1
ATOM 665 O O . LEU A 1 83 ? 5.361 11.692 -15.879 1.00 51.75 83 LEU A O 1
ATOM 669 N N . SER A 1 84 ? 5.823 11.548 -13.692 1.00 48.72 84 SER A N 1
ATOM 670 C CA . SER A 1 84 ? 6.852 12.582 -13.747 1.00 48.72 84 SER A CA 1
ATOM 671 C C . SER A 1 84 ? 8.196 11.918 -14.059 1.00 48.72 84 SER A C 1
ATOM 673 O O . SER A 1 84 ? 9.017 11.700 -13.165 1.00 48.72 84 SER A O 1
ATOM 675 N N . LEU A 1 85 ? 8.414 11.539 -15.322 1.00 47.44 85 LEU A N 1
ATOM 676 C CA . LEU A 1 85 ? 9.766 11.282 -15.818 1.00 47.44 85 LEU A CA 1
ATOM 677 C C . LEU A 1 85 ? 10.354 12.624 -16.243 1.00 47.44 85 LEU A C 1
ATOM 679 O O . LEU A 1 85 ? 9.652 13.427 -16.849 1.00 47.44 85 LEU A O 1
ATOM 683 N N . SER A 1 86 ? 11.615 12.863 -15.899 1.00 44.06 86 SER A N 1
ATOM 684 C CA . SER A 1 86 ? 12.226 14.183 -15.729 1.00 44.06 86 SER A CA 1
ATOM 685 C C . SER A 1 86 ? 12.172 15.186 -16.891 1.00 44.06 86 SER A C 1
ATOM 687 O O . SER A 1 86 ? 12.737 16.241 -16.683 1.00 44.06 86 SER A O 1
ATOM 689 N N . ASP A 1 87 ? 11.511 14.940 -18.031 1.00 40.16 87 ASP A N 1
ATOM 690 C CA . ASP A 1 87 ? 11.278 15.952 -19.085 1.00 40.16 87 ASP A CA 1
ATOM 691 C C . ASP A 1 87 ? 10.127 15.637 -20.086 1.00 40.16 87 ASP A C 1
ATOM 693 O O . ASP A 1 87 ? 10.028 16.296 -21.121 1.00 40.16 87 ASP A O 1
ATOM 697 N N . SER A 1 88 ? 9.228 14.664 -19.853 1.00 43.84 88 SER A N 1
ATOM 698 C CA . SER A 1 88 ? 8.183 14.327 -20.852 1.00 43.84 88 SER A CA 1
ATOM 699 C C . SER A 1 88 ? 6.769 14.254 -20.274 1.00 43.84 88 SER A C 1
ATOM 701 O O . SER A 1 88 ? 6.447 13.350 -19.505 1.00 43.84 88 SER A O 1
ATOM 703 N N . ASN A 1 89 ? 5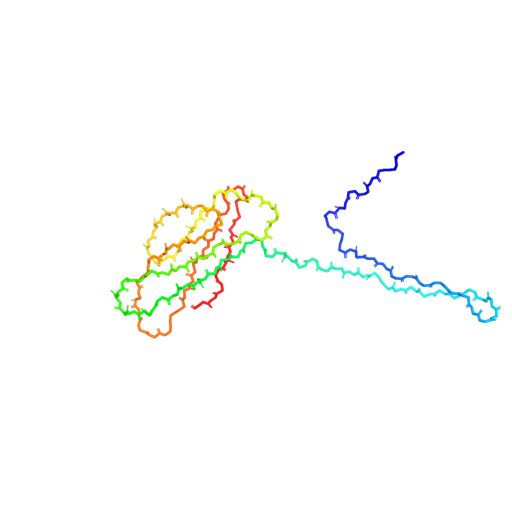.919 15.186 -20.712 1.00 42.66 89 ASN A N 1
ATOM 704 C CA . ASN A 1 89 ? 4.501 15.298 -20.368 1.00 42.66 89 ASN A CA 1
ATOM 705 C C . ASN A 1 89 ? 3.641 14.333 -21.213 1.00 42.66 89 ASN A C 1
ATOM 707 O O . ASN A 1 89 ? 2.819 14.772 -22.016 1.00 42.66 89 ASN A O 1
ATOM 711 N N . GLU A 1 90 ? 3.878 13.021 -21.106 1.00 44.69 90 GLU A N 1
ATOM 712 C CA . GLU A 1 90 ? 3.034 12.018 -21.769 1.00 44.69 90 GLU A CA 1
ATOM 713 C C . GLU A 1 90 ? 1.955 11.499 -20.814 1.00 44.69 90 GLU A C 1
ATOM 715 O O . GLU A 1 90 ? 2.202 10.708 -19.902 1.00 44.69 90 GLU A O 1
ATOM 720 N N . GLU A 1 91 ? 0.734 11.967 -21.053 1.00 43.56 91 GLU A N 1
ATOM 721 C CA . GLU A 1 91 ? -0.473 11.617 -20.313 1.00 43.56 91 GLU A CA 1
ATOM 722 C C . GLU A 1 91 ? -1.061 10.317 -20.875 1.00 43.56 91 GLU A C 1
ATOM 724 O O . GLU A 1 91 ? -1.462 10.244 -22.040 1.00 43.56 91 GLU A O 1
ATOM 729 N N . LYS A 1 92 ? -1.129 9.259 -20.059 1.00 45.78 92 LYS A N 1
ATOM 730 C CA . LYS A 1 92 ? -1.829 8.028 -20.444 1.00 45.78 92 LYS A CA 1
ATOM 731 C C . LYS A 1 92 ? -2.703 7.516 -19.306 1.00 45.78 92 LYS A C 1
ATOM 733 O O . LYS A 1 92 ? -2.263 6.780 -18.429 1.00 45.78 92 LYS A O 1
ATOM 738 N N . ALA A 1 93 ? -3.977 7.879 -19.372 1.00 41.56 93 ALA A N 1
ATOM 739 C CA . ALA A 1 93 ? -5.009 7.489 -18.423 1.00 41.56 93 ALA A CA 1
ATOM 740 C C . ALA A 1 93 ? -5.737 6.209 -18.856 1.00 41.56 93 ALA A C 1
ATOM 742 O O . ALA A 1 93 ? -6.510 6.265 -19.809 1.00 41.56 93 ALA A O 1
ATOM 743 N N . VAL A 1 94 ? -5.544 5.074 -18.160 1.00 46.12 94 VAL A N 1
ATOM 744 C CA . VAL A 1 94 ? -6.464 3.916 -18.246 1.00 46.12 94 VAL A CA 1
ATOM 745 C C . VAL A 1 94 ? -6.496 3.066 -16.949 1.00 46.12 94 VAL A C 1
ATOM 747 O O . VAL A 1 94 ? -5.570 2.313 -16.670 1.00 46.12 94 VAL A O 1
ATOM 750 N N . MET A 1 95 ? -7.662 3.115 -16.286 1.00 53.88 95 MET A N 1
ATOM 751 C CA . MET A 1 95 ? -8.410 2.109 -15.488 1.00 53.88 95 MET A CA 1
ATOM 752 C C . MET A 1 95 ? -7.978 1.612 -14.090 1.00 53.88 95 MET A C 1
ATOM 754 O O . MET A 1 95 ? -6.824 1.366 -13.759 1.00 53.88 95 MET A O 1
ATOM 758 N N . ILE A 1 96 ? -9.041 1.404 -13.292 1.00 56.91 96 ILE A N 1
ATOM 759 C CA . ILE A 1 96 ? -9.114 0.933 -11.902 1.00 56.91 96 ILE A CA 1
ATOM 760 C C . ILE A 1 96 ? -8.843 -0.559 -11.816 1.00 56.91 96 ILE A C 1
ATOM 762 O O . ILE A 1 96 ? -9.464 -1.340 -12.537 1.00 56.91 96 ILE A O 1
ATOM 766 N N . SER A 1 97 ? -8.015 -0.938 -10.845 1.00 59.72 97 SER A N 1
ATOM 767 C CA . SER A 1 97 ? -7.724 -2.319 -10.454 1.00 59.72 97 SER A CA 1
ATOM 768 C C . SER A 1 97 ? -7.239 -3.187 -11.611 1.00 59.72 97 SER A C 1
ATOM 770 O O . SER A 1 97 ? -8.018 -3.852 -12.292 1.00 59.72 97 SER A O 1
ATOM 772 N N . GLY A 1 98 ? -5.930 -3.186 -11.833 1.00 67.38 98 GLY A N 1
ATOM 773 C CA . GLY A 1 98 ? -5.363 -3.917 -12.950 1.00 67.38 98 GLY A CA 1
ATOM 774 C C . GLY A 1 98 ? -3.849 -3.945 -12.954 1.00 67.38 98 GLY A C 1
ATOM 775 O O . GLY A 1 98 ? -3.176 -3.219 -12.218 1.00 67.38 98 GLY A O 1
ATOM 776 N N . LEU A 1 99 ? -3.340 -4.825 -13.809 1.00 70.75 99 LEU A N 1
ATOM 777 C CA . LEU A 1 99 ? -1.927 -4.940 -14.107 1.00 70.75 99 LEU A CA 1
ATOM 778 C C . LEU A 1 99 ? -1.593 -4.007 -15.272 1.00 70.75 99 LEU A C 1
ATOM 780 O O . LEU A 1 99 ? -2.039 -4.227 -16.397 1.00 70.75 99 LEU A O 1
ATOM 784 N N . GLN A 1 100 ? -0.787 -2.991 -15.002 1.00 76.06 100 GLN A N 1
ATOM 785 C CA . GLN A 1 100 ? -0.314 -2.028 -15.983 1.00 76.06 100 GLN A CA 1
ATOM 786 C C . GLN A 1 100 ? 1.139 -2.318 -16.359 1.00 76.06 100 GLN A C 1
ATOM 788 O O . GLN A 1 100 ? 1.958 -2.675 -15.514 1.00 76.06 100 GLN A O 1
ATOM 793 N N . ARG A 1 101 ? 1.477 -2.144 -17.641 1.00 76.12 101 ARG A N 1
ATOM 794 C CA . ARG A 1 101 ? 2.865 -2.188 -18.122 1.00 76.12 101 ARG A CA 1
ATOM 795 C C . ARG A 1 101 ? 3.369 -0.778 -18.378 1.00 76.12 101 ARG A C 1
ATOM 797 O O . ARG A 1 101 ? 2.697 0.002 -19.051 1.00 76.12 101 ARG A O 1
ATOM 804 N N . MET A 1 102 ? 4.561 -0.489 -17.875 1.00 75.75 102 MET A N 1
ATOM 805 C CA . MET A 1 102 ? 5.241 0.787 -18.053 1.00 75.75 102 MET A CA 1
ATOM 806 C C . MET A 1 102 ? 6.619 0.553 -18.659 1.00 75.75 102 MET A C 1
ATOM 808 O O . MET A 1 102 ? 7.379 -0.268 -18.154 1.00 75.75 102 MET A O 1
ATOM 812 N N . ASN A 1 103 ? 6.933 1.266 -19.738 1.00 80.31 103 ASN A N 1
ATOM 813 C CA . ASN A 1 103 ? 8.239 1.196 -20.386 1.00 80.31 103 ASN A CA 1
ATOM 814 C C . ASN A 1 103 ? 9.154 2.267 -19.798 1.00 80.31 103 ASN A C 1
ATOM 816 O O . ASN A 1 103 ? 8.762 3.426 -19.703 1.00 80.31 103 ASN A O 1
ATOM 820 N N . MET A 1 104 ? 10.361 1.876 -19.409 1.00 79.19 104 MET A N 1
ATOM 821 C CA . MET A 1 104 ? 11.367 2.757 -18.824 1.00 79.19 104 MET A CA 1
ATOM 822 C C . MET A 1 104 ? 12.723 2.513 -19.471 1.00 79.19 104 MET A C 1
ATOM 824 O O . MET A 1 104 ? 12.980 1.431 -19.997 1.00 79.19 104 MET A O 1
ATOM 828 N N . ILE A 1 105 ? 13.593 3.520 -19.420 1.00 82.56 105 ILE A N 1
ATOM 829 C CA . ILE A 1 105 ? 14.982 3.429 -19.871 1.00 82.56 105 ILE A CA 1
ATOM 830 C C . ILE A 1 105 ? 15.873 3.848 -18.708 1.00 82.56 105 ILE A C 1
ATOM 832 O O . ILE A 1 105 ? 15.650 4.873 -18.067 1.00 82.56 105 ILE A O 1
ATOM 836 N N . SER A 1 106 ? 16.891 3.040 -18.435 1.00 81.31 106 SER A N 1
ATOM 837 C CA . SER A 1 106 ? 17.895 3.347 -17.424 1.00 81.31 106 SER A CA 1
ATOM 838 C C . SER A 1 106 ? 18.883 4.375 -17.955 1.00 81.31 106 SER A C 1
ATOM 840 O O . SER A 1 106 ? 19.646 4.064 -18.870 1.00 81.31 106 SER A O 1
ATOM 842 N N . ALA A 1 107 ? 18.909 5.560 -17.347 1.00 81.25 107 ALA A N 1
ATOM 843 C CA . ALA A 1 107 ? 19.800 6.648 -17.745 1.00 81.25 107 ALA A CA 1
ATOM 844 C C . ALA A 1 107 ? 21.208 6.545 -17.133 1.00 81.25 107 ALA A C 1
ATOM 846 O O . ALA A 1 107 ? 22.139 7.172 -17.631 1.00 81.25 107 ALA A O 1
ATOM 847 N N . ARG A 1 108 ? 21.384 5.804 -16.027 1.00 82.38 108 ARG A N 1
ATOM 848 C CA . ARG A 1 108 ? 22.668 5.707 -15.311 1.00 82.38 108 ARG A CA 1
ATOM 849 C C . ARG A 1 108 ? 22.963 4.281 -14.856 1.00 82.38 108 ARG A C 1
ATOM 851 O O . ARG A 1 108 ? 22.069 3.451 -14.757 1.00 82.38 108 ARG A O 1
ATOM 858 N N . LEU A 1 109 ? 24.234 3.986 -14.594 1.00 80.50 109 LEU A N 1
ATOM 859 C CA . LEU A 1 109 ? 24.649 2.724 -13.978 1.00 80.50 109 LEU A CA 1
ATOM 860 C C . LEU A 1 109 ? 24.481 2.784 -12.455 1.00 80.50 109 LEU A C 1
ATOM 862 O O . LEU A 1 109 ? 24.603 3.849 -11.853 1.00 80.50 109 LEU A O 1
ATOM 866 N N . GLY A 1 110 ? 24.269 1.619 -11.842 1.00 79.88 110 GLY A N 1
ATOM 867 C CA . GLY A 1 110 ? 24.145 1.463 -10.392 1.00 79.88 110 GLY A CA 1
ATOM 868 C C . GLY A 1 110 ? 22.710 1.231 -9.924 1.00 79.88 110 GLY A C 1
ATOM 869 O O . GLY A 1 110 ? 21.805 0.985 -10.722 1.00 79.88 110 GLY A O 1
ATOM 870 N N . ILE A 1 111 ? 22.521 1.280 -8.605 1.00 78.94 111 ILE A N 1
ATOM 871 C CA . ILE A 1 111 ? 21.204 1.151 -7.976 1.00 78.94 111 ILE A CA 1
ATOM 872 C C . ILE A 1 111 ? 20.423 2.432 -8.274 1.00 78.94 111 ILE A C 1
ATOM 874 O O . ILE A 1 111 ? 20.835 3.520 -7.873 1.00 78.94 111 ILE A O 1
ATOM 878 N N . GLN A 1 112 ? 19.315 2.299 -8.997 1.00 74.69 112 GLN A N 1
ATOM 879 C CA . GLN A 1 112 ? 18.441 3.410 -9.354 1.00 74.69 112 GLN A CA 1
ATOM 880 C C . GLN A 1 112 ? 17.080 3.200 -8.724 1.00 74.69 112 GLN A C 1
ATOM 882 O O . GLN A 1 112 ? 16.497 2.127 -8.84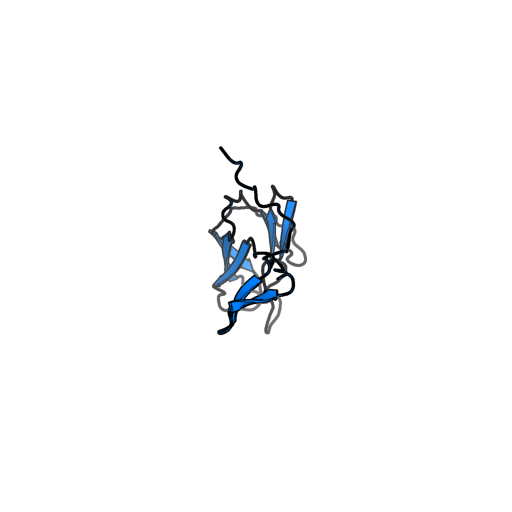8 1.00 74.69 112 GLN A O 1
ATOM 887 N N . LYS A 1 113 ? 16.598 4.263 -8.089 1.00 75.06 113 LYS A N 1
ATOM 888 C CA . LYS A 1 113 ? 15.289 4.299 -7.465 1.00 75.06 113 LYS A CA 1
ATOM 889 C C . LYS A 1 113 ? 14.224 4.644 -8.499 1.00 75.06 113 LYS A C 1
ATOM 891 O O . LYS A 1 113 ? 14.380 5.621 -9.233 1.00 75.06 113 LYS A O 1
ATOM 896 N N . ILE A 1 114 ? 13.127 3.896 -8.515 1.00 75.56 114 ILE A N 1
ATOM 897 C CA . ILE A 1 114 ? 11.931 4.269 -9.282 1.00 75.56 114 ILE A CA 1
ATOM 898 C C . ILE A 1 114 ? 11.023 5.103 -8.370 1.00 75.56 114 ILE A C 1
ATOM 900 O O . ILE A 1 114 ? 10.591 4.646 -7.316 1.00 75.56 114 ILE A O 1
ATOM 904 N N . SER A 1 115 ? 10.739 6.345 -8.763 1.00 71.75 115 SER A N 1
ATOM 905 C CA . SER A 1 115 ? 9.878 7.276 -8.018 1.00 71.75 115 SER A CA 1
ATOM 906 C C . SER A 1 115 ? 9.115 8.209 -8.956 1.00 71.75 115 SER A C 1
ATOM 908 O O . SER A 1 115 ? 9.392 8.230 -10.151 1.00 71.75 115 SER A O 1
ATOM 910 N N . GLY A 1 116 ? 8.179 9.000 -8.422 1.00 67.88 116 GLY A N 1
ATOM 911 C CA . GLY A 1 116 ? 7.389 9.946 -9.227 1.00 67.88 116 GLY A CA 1
ATOM 912 C C . GLY A 1 116 ? 6.198 9.305 -9.943 1.00 67.88 116 GLY A C 1
ATOM 913 O O . GLY A 1 116 ? 5.700 9.845 -10.926 1.00 67.88 116 GLY A O 1
ATOM 914 N N . ILE A 1 117 ? 5.759 8.139 -9.461 1.00 73.88 117 ILE A N 1
ATOM 915 C CA . ILE A 1 117 ? 4.533 7.490 -9.923 1.00 73.88 117 ILE A CA 1
ATOM 916 C C . ILE A 1 117 ? 3.419 7.860 -8.948 1.00 73.88 117 ILE A C 1
ATOM 918 O O . ILE A 1 117 ? 3.428 7.419 -7.793 1.00 73.88 117 ILE A O 1
ATOM 922 N N . SER A 1 118 ? 2.470 8.660 -9.421 1.00 71.94 118 SER A N 1
ATOM 923 C CA . SER A 1 118 ? 1.286 9.056 -8.666 1.00 71.94 118 SER A CA 1
ATOM 924 C C . SER A 1 118 ? 0.022 8.631 -9.402 1.00 71.94 118 SER A C 1
ATOM 926 O O . SER A 1 118 ? -0.013 8.477 -10.626 1.00 71.94 118 SER A O 1
ATOM 928 N N . VAL A 1 119 ? -1.033 8.398 -8.629 1.00 75.25 119 VAL A N 1
ATOM 929 C CA . VAL A 1 119 ? -2.361 8.119 -9.176 1.00 75.25 119 VAL A CA 1
ATOM 930 C C . VAL A 1 119 ? -3.264 9.268 -8.791 1.00 75.25 119 VAL A C 1
ATOM 932 O O . VAL A 1 119 ? -3.306 9.671 -7.627 1.00 75.25 119 VAL A O 1
ATOM 935 N N . PHE A 1 120 ? -3.987 9.779 -9.771 1.00 73.06 120 PHE A N 1
ATOM 936 C CA . PHE A 1 120 ? -4.945 10.846 -9.596 1.00 73.06 120 PHE A CA 1
ATOM 937 C C . PHE A 1 120 ? -6.360 10.301 -9.739 1.00 73.06 120 PHE A C 1
ATOM 939 O O . PHE A 1 120 ? -6.723 9.689 -10.750 1.00 73.06 120 PHE A O 1
ATOM 946 N N . ASP A 1 121 ? -7.153 10.518 -8.694 1.00 73.44 121 ASP A N 1
ATOM 947 C CA . ASP A 1 121 ? -8.591 10.313 -8.728 1.00 73.44 121 ASP A CA 1
ATOM 948 C C . ASP A 1 121 ? -9.264 11.542 -9.333 1.00 73.44 121 ASP A C 1
ATOM 950 O O . ASP A 1 121 ? -9.274 12.623 -8.741 1.00 73.44 121 ASP A O 1
ATOM 954 N N . THR A 1 122 ? -9.850 11.357 -10.511 1.00 69.38 122 THR A N 1
ATOM 955 C CA . THR A 1 122 ? -10.558 12.406 -11.251 1.00 69.38 122 THR A CA 1
ATOM 956 C C . THR A 1 122 ? -11.850 12.857 -10.572 1.00 69.38 122 THR A C 1
ATOM 958 O O . THR A 1 122 ? -12.297 13.980 -10.800 1.00 69.38 122 THR A O 1
ATOM 961 N N . MET A 1 123 ? -12.453 12.019 -9.725 1.00 66.81 123 MET A N 1
ATOM 962 C CA . MET A 1 123 ? -13.713 12.307 -9.039 1.00 66.81 123 MET A CA 1
ATOM 963 C C . MET A 1 123 ? -13.491 13.019 -7.710 1.00 66.81 123 MET A C 1
ATOM 965 O O . MET A 1 123 ? -14.158 14.013 -7.428 1.00 66.81 123 MET A O 1
ATOM 969 N N . GLU A 1 124 ? -12.571 12.507 -6.890 1.00 72.31 124 GLU A N 1
ATOM 970 C CA . GLU A 1 124 ? -12.249 13.109 -5.589 1.00 72.31 124 GLU A CA 1
ATOM 971 C C . GLU A 1 124 ? -11.213 14.243 -5.707 1.00 72.31 124 GLU A C 1
ATOM 973 O O . GLU A 1 124 ? -10.906 14.890 -4.707 1.00 72.31 124 GLU A O 1
ATOM 978 N N . GLN A 1 125 ? -10.686 14.494 -6.917 1.00 73.44 125 GLN A N 1
ATOM 979 C CA . GLN A 1 125 ? -9.579 15.425 -7.186 1.00 73.44 125 GLN A CA 1
ATOM 980 C C . GLN A 1 125 ? -8.412 15.212 -6.218 1.00 73.44 125 GLN A C 1
ATOM 982 O O . GLN A 1 125 ? -7.819 16.152 -5.683 1.00 73.44 125 GLN A O 1
ATOM 987 N N . LYS A 1 126 ? -8.112 13.939 -5.961 1.00 76.69 126 LYS A N 1
ATOM 988 C CA . LYS A 1 126 ? -7.172 13.518 -4.932 1.00 76.69 126 LYS A CA 1
ATOM 989 C C . LYS A 1 126 ? -5.998 12.806 -5.575 1.00 76.69 126 LYS A C 1
ATOM 991 O O . LYS A 1 126 ? -6.165 11.827 -6.302 1.00 76.69 126 LYS A O 1
ATOM 996 N N . THR A 1 127 ? -4.803 13.294 -5.272 1.00 75.62 127 THR A N 1
ATOM 997 C CA . THR A 1 127 ? -3.553 12.643 -5.658 1.00 75.62 127 THR A CA 1
ATOM 998 C C . THR A 1 127 ? -3.119 11.694 -4.557 1.00 75.62 127 THR A C 1
ATOM 1000 O O . THR A 1 127 ? -3.107 12.043 -3.375 1.00 75.62 127 THR A O 1
ATOM 1003 N N . TYR A 1 128 ? -2.741 10.491 -4.956 1.00 75.06 128 TYR A N 1
ATOM 1004 C CA . TYR A 1 128 ? -2.213 9.475 -4.072 1.00 75.06 128 TYR A CA 1
ATOM 1005 C C . TYR A 1 128 ? -0.760 9.176 -4.445 1.00 75.06 128 TYR A C 1
ATOM 1007 O O . TYR A 1 128 ? -0.475 8.638 -5.521 1.00 75.06 128 TYR A O 1
ATOM 1015 N N . ASP A 1 129 ? 0.150 9.475 -3.522 1.00 66.25 129 ASP A N 1
ATOM 1016 C CA . ASP A 1 129 ? 1.555 9.088 -3.617 1.00 66.25 129 ASP A CA 1
ATOM 1017 C C . ASP A 1 129 ? 1.690 7.626 -3.196 1.00 66.25 129 ASP A C 1
ATOM 1019 O O . ASP A 1 129 ? 1.469 7.278 -2.032 1.00 66.25 129 ASP A O 1
ATOM 1023 N N . MET A 1 130 ? 1.967 6.739 -4.154 1.00 63.72 130 MET A N 1
ATOM 1024 C CA . MET A 1 130 ? 1.756 5.307 -3.919 1.00 63.72 130 MET A CA 1
ATOM 1025 C C . MET A 1 130 ? 2.958 4.399 -4.105 1.00 63.72 130 MET A C 1
ATOM 1027 O O . MET A 1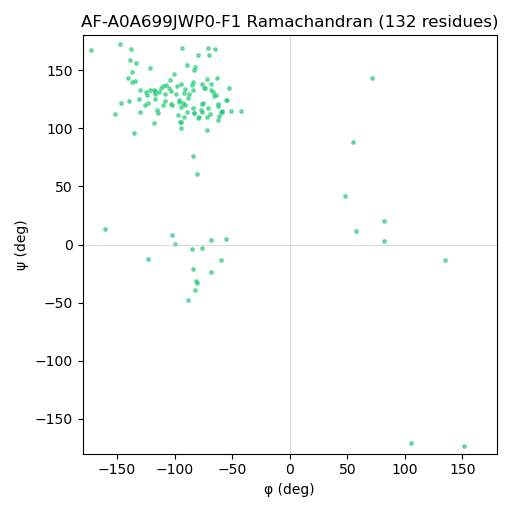 130 ? 2.870 3.256 -3.651 1.00 63.72 130 MET A O 1
ATOM 1031 N N . LEU A 1 131 ? 4.061 4.856 -4.701 1.00 60.72 131 LEU A N 1
ATOM 1032 C CA . LEU A 1 131 ? 5.256 4.023 -4.805 1.00 60.72 131 LEU A CA 1
ATOM 1033 C C . LEU A 1 131 ? 6.218 4.315 -3.640 1.00 60.72 131 LEU A C 1
ATOM 1035 O O . LEU A 1 131 ? 6.872 5.359 -3.653 1.00 60.72 131 LEU A O 1
ATOM 1039 N N . PRO A 1 132 ? 6.327 3.433 -2.628 1.00 57.53 132 PRO A N 1
ATOM 1040 C CA . PRO A 1 132 ? 7.503 3.440 -1.774 1.00 57.53 132 PRO A CA 1
ATOM 1041 C C . PRO A 1 132 ? 8.729 3.106 -2.629 1.00 57.53 13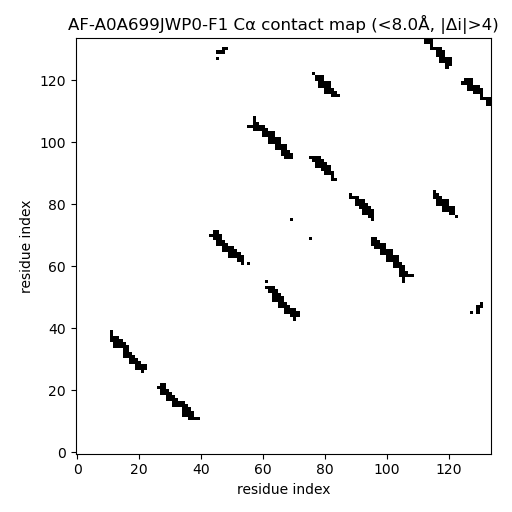2 PRO A C 1
ATOM 1043 O O . PRO A 1 132 ? 8.640 2.302 -3.556 1.00 57.53 132 PRO A O 1
ATOM 1046 N N . ASP A 1 133 ? 9.842 3.753 -2.310 1.00 56.59 133 ASP A N 1
ATOM 1047 C CA . ASP A 1 133 ? 11.130 3.637 -2.990 1.00 56.59 133 ASP A CA 1
ATOM 1048 C C . ASP A 1 133 ? 11.474 2.178 -3.337 1.00 56.59 133 ASP A C 1
ATOM 1050 O O . ASP A 1 133 ? 11.659 1.356 -2.435 1.00 56.59 133 ASP A O 1
ATOM 1054 N N . LEU A 1 134 ? 11.539 1.873 -4.639 1.00 56.47 134 LEU A N 1
ATOM 1055 C CA . LEU A 1 134 ? 11.983 0.588 -5.190 1.00 56.47 134 LEU A CA 1
ATOM 1056 C C . LEU A 1 134 ? 13.378 0.721 -5.788 1.00 56.47 134 LEU A C 1
ATOM 1058 O O . LEU A 1 134 ? 13.565 1.703 -6.546 1.00 56.47 134 LEU A O 1
#

Radius of gyration: 25.23 Å; Cα contacts (8 Å, |Δi|>4): 216; chains: 1; bounding box: 64×26×76 Å

Organism: Tanacetum cinerariifolium (NCBI:txid118510)

InterPro domains:
  IPR010378 Trafficking protein particle complex subunit 13 [PTHR13134] (6-132)
  IPR055429 Trafficking protein particle complex subunit 13, middle domain [PF23647] (7-36)

Secondary structure (DSSP, 8-state):
-PPP----TT--EEE--EEEEE-TTSPEEEEEPPPEE--------EEEEEEE-PPP-BT-EEEEEEEEEE-SSS-PPPPEEEE--TT--------SSEEEEEEEEB-SSS------EEEEETTTTEEEE-----